Protein AF-A0A8S2G6L0-F1 (afdb_monomer_lite)

Sequence (140 aa):
TDLDVNHELISFEICKELGEYLCGLHSIELKQFGYMSEHKDIGVYSSWYQMFELDFNNLVLNQSTFLDKEQYEQTKQIYLSIKIYLIEFNRSVLVHGDIAGDNIRISSSTNGHLNGIIDYGDCLCGDGLYDLGRLLVFVK

InterPro domains:
  IPR002575 Aminoglycoside phosphotransferase [PF01636] (6-137)
  IPR011009 Protein kinase-like domain superfamily [SSF56112] (10-137)

Structure (mmCIF, N/CA/C/O backbone):
data_AF-A0A8S2G6L0-F1
#
_entry.id   AF-A0A8S2G6L0-F1
#
loop_
_atom_site.group_PDB
_atom_site.id
_atom_site.type_symbol
_atom_site.label_atom_id
_atom_site.label_alt_id
_atom_site.label_comp_id
_atom_site.label_asym_id
_atom_site.label_entity_id
_atom_site.label_seq_id
_atom_site.pdbx_PDB_ins_code
_atom_site.Cartn_x
_atom_site.Cartn_y
_atom_site.Cartn_z
_atom_site.occupancy
_atom_site.B_iso_or_equiv
_atom_site.auth_seq_id
_atom_site.auth_comp_id
_atom_site.auth_asym_id
_atom_site.auth_atom_id
_atom_site.pdbx_PDB_model_num
ATOM 1 N N . THR A 1 1 ? 20.827 -13.880 -17.339 1.00 48.00 1 THR A N 1
ATOM 2 C CA . THR A 1 1 ? 21.014 -13.721 -15.888 1.00 48.00 1 THR A CA 1
ATOM 3 C C . THR A 1 1 ? 20.336 -12.433 -15.524 1.00 48.00 1 THR A C 1
ATOM 5 O O . THR A 1 1 ? 20.811 -11.372 -15.924 1.00 48.00 1 THR A O 1
ATOM 8 N N . ASP A 1 2 ? 19.161 -12.544 -14.917 1.00 48.00 2 ASP A N 1
ATOM 9 C CA . ASP A 1 2 ? 18.444 -11.378 -14.414 1.00 48.00 2 ASP A CA 1
ATOM 10 C C . ASP A 1 2 ? 19.265 -10.800 -13.263 1.00 48.00 2 ASP A C 1
ATOM 12 O O . ASP A 1 2 ? 19.834 -11.549 -12.464 1.00 48.00 2 ASP A O 1
ATOM 16 N N . LEU A 1 3 ? 19.454 -9.484 -13.276 1.00 48.75 3 LEU A N 1
ATOM 17 C CA . LEU A 1 3 ? 20.185 -8.800 -12.222 1.00 48.75 3 LEU A CA 1
ATOM 18 C C . LEU A 1 3 ? 19.214 -8.632 -11.058 1.00 48.75 3 LEU A C 1
ATOM 20 O O . LEU A 1 3 ? 18.176 -7.992 -11.214 1.00 48.75 3 LEU A O 1
ATOM 24 N N . ASP A 1 4 ? 19.548 -9.224 -9.914 1.00 52.34 4 ASP A N 1
ATOM 25 C CA . ASP A 1 4 ? 18.936 -8.834 -8.648 1.00 52.34 4 ASP A CA 1
ATOM 26 C C . ASP A 1 4 ? 19.272 -7.360 -8.427 1.00 52.34 4 ASP A C 1
ATOM 28 O O . ASP A 1 4 ? 20.451 -6.989 -8.438 1.00 52.34 4 ASP A O 1
ATOM 32 N N . VAL A 1 5 ? 18.251 -6.521 -8.251 1.00 53.59 5 VAL A N 1
ATOM 33 C CA . VAL A 1 5 ? 18.390 -5.077 -8.014 1.00 53.59 5 VAL A CA 1
ATOM 34 C C . VAL A 1 5 ? 18.870 -4.856 -6.575 1.00 53.59 5 VAL A C 1
ATOM 36 O O . VAL A 1 5 ? 18.196 -4.267 -5.738 1.00 53.59 5 VAL A O 1
ATOM 39 N N . ASN A 1 6 ? 20.048 -5.380 -6.251 1.00 49.59 6 ASN A N 1
ATOM 40 C CA . ASN A 1 6 ? 20.727 -5.108 -4.999 1.00 49.59 6 ASN A CA 1
ATOM 41 C C . ASN A 1 6 ? 21.507 -3.797 -5.159 1.00 49.59 6 ASN A C 1
ATOM 43 O O . ASN A 1 6 ? 22.607 -3.770 -5.702 1.00 49.59 6 ASN A O 1
ATOM 47 N N . HIS A 1 7 ? 20.912 -2.713 -4.656 1.00 51.34 7 HIS A N 1
ATOM 48 C CA . HIS A 1 7 ? 21.540 -1.424 -4.329 1.00 51.34 7 HIS A CA 1
ATOM 49 C C . HIS A 1 7 ? 22.156 -0.568 -5.453 1.00 51.34 7 HIS A C 1
ATOM 51 O O . HIS A 1 7 ? 22.643 0.524 -5.154 1.00 51.34 7 HIS A O 1
ATOM 57 N N . GLU A 1 8 ? 22.114 -0.969 -6.725 1.00 56.22 8 GLU A N 1
ATOM 58 C CA . GLU A 1 8 ? 22.400 -0.029 -7.817 1.00 56.22 8 GLU A CA 1
ATOM 59 C C . GLU A 1 8 ? 21.231 0.948 -7.993 1.00 56.22 8 GLU A C 1
ATOM 61 O O . GLU A 1 8 ? 20.065 0.553 -7.985 1.00 56.22 8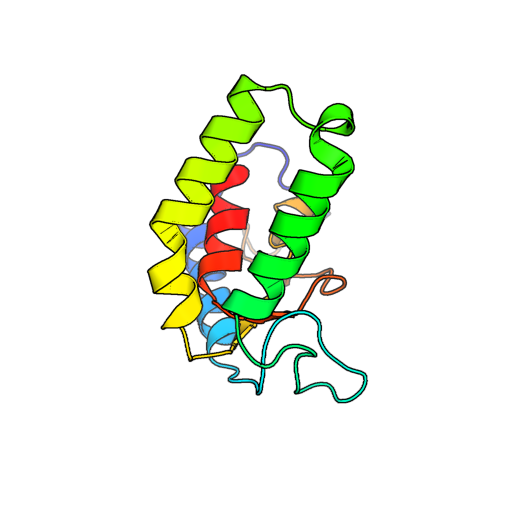 GLU A O 1
ATOM 66 N N . LEU A 1 9 ? 21.555 2.241 -8.118 1.00 61.44 9 LEU A N 1
ATOM 67 C CA . LEU A 1 9 ? 20.590 3.306 -8.386 1.00 61.44 9 LEU A CA 1
ATOM 68 C C . LEU A 1 9 ? 19.712 2.903 -9.575 1.00 61.44 9 LEU A C 1
ATOM 70 O O . LEU A 1 9 ? 20.196 2.821 -10.704 1.00 61.44 9 LEU A O 1
ATOM 74 N N . ILE A 1 10 ? 18.425 2.676 -9.308 1.00 73.19 10 ILE A N 1
ATOM 75 C CA . ILE A 1 10 ? 17.420 2.489 -10.351 1.00 73.19 10 ILE A CA 1
ATOM 76 C C . ILE A 1 10 ? 17.507 3.698 -11.288 1.00 73.19 10 ILE A C 1
ATOM 78 O O . ILE A 1 10 ? 17.446 4.848 -10.840 1.00 73.19 10 ILE A O 1
ATOM 82 N N . SER A 1 11 ? 17.701 3.445 -12.584 1.00 84.88 11 SER A N 1
ATOM 83 C CA . SER A 1 11 ? 17.802 4.521 -13.567 1.00 84.88 11 SER A CA 1
ATOM 84 C C . SER A 1 11 ? 16.485 5.295 -13.655 1.00 84.88 11 SER A C 1
ATOM 86 O O . SER A 1 11 ? 15.404 4.776 -13.365 1.00 84.88 11 SER A O 1
ATOM 88 N N . PHE A 1 12 ? 16.562 6.553 -14.088 1.00 86.94 12 PHE A N 1
ATOM 89 C CA . PHE A 1 12 ? 15.366 7.366 -14.303 1.00 86.94 12 PHE A CA 1
ATOM 90 C C . PHE A 1 12 ? 14.404 6.706 -15.306 1.00 86.94 12 PHE A C 1
ATOM 92 O O . PHE A 1 12 ? 13.187 6.763 -15.137 1.00 86.94 12 PHE A O 1
ATOM 99 N N . GLU A 1 13 ? 14.951 6.036 -16.319 1.00 90.19 13 GLU A N 1
ATOM 100 C CA . GLU A 1 13 ? 14.210 5.279 -17.321 1.00 90.19 13 GLU A CA 1
ATOM 101 C C . GLU A 1 13 ? 13.409 4.132 -16.692 1.00 90.19 13 GLU A C 1
ATOM 103 O O . GLU A 1 13 ? 12.218 4.013 -16.973 1.00 90.19 13 GLU A O 1
ATOM 108 N N . ILE A 1 14 ? 13.999 3.359 -15.772 1.00 89.69 14 ILE A N 1
ATOM 109 C CA . ILE A 1 14 ? 13.267 2.295 -15.068 1.00 89.69 14 ILE A CA 1
ATOM 110 C C . ILE A 1 14 ? 12.189 2.863 -14.154 1.00 89.69 14 ILE A C 1
ATOM 112 O O . ILE A 1 14 ? 11.078 2.337 -14.126 1.00 89.69 14 ILE A O 1
ATOM 116 N N . CYS A 1 15 ? 12.467 3.957 -13.441 1.00 90.81 15 CYS A N 1
ATOM 117 C CA . CYS A 1 15 ? 11.447 4.633 -12.638 1.00 90.81 15 CYS A CA 1
ATOM 118 C C . CYS A 1 15 ? 10.249 5.066 -13.495 1.00 90.81 15 CYS A C 1
ATOM 120 O O . CYS A 1 15 ? 9.102 4.965 -13.057 1.00 90.81 15 CYS A O 1
ATOM 122 N N . LYS A 1 16 ? 10.500 5.524 -14.727 1.00 93.69 16 LYS A N 1
ATOM 123 C CA . LYS A 1 16 ? 9.447 5.893 -15.673 1.00 93.69 16 LYS A CA 1
ATOM 124 C C . LYS A 1 16 ? 8.636 4.675 -16.121 1.00 93.69 16 LYS A C 1
ATOM 126 O O . LYS A 1 16 ? 7.411 4.732 -16.059 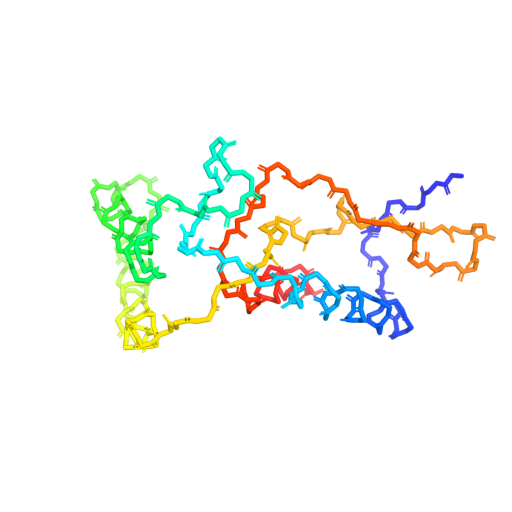1.00 93.69 16 LYS A O 1
ATOM 131 N N . GLU A 1 17 ? 9.291 3.588 -16.522 1.00 95.31 17 GLU A N 1
ATOM 132 C CA . GLU A 1 17 ? 8.620 2.344 -16.936 1.00 95.31 17 GLU A CA 1
ATOM 133 C C . GLU A 1 17 ? 7.782 1.741 -15.800 1.00 95.31 17 GLU A C 1
ATOM 135 O O . GLU A 1 17 ? 6.639 1.334 -16.008 1.00 95.31 17 GLU A O 1
ATOM 140 N N . LEU A 1 18 ? 8.309 1.756 -14.574 1.00 94.38 18 LEU A N 1
ATOM 141 C CA . LEU A 1 18 ? 7.585 1.325 -13.383 1.00 94.38 18 LEU A CA 1
ATOM 142 C C . LEU A 1 18 ? 6.365 2.213 -13.105 1.00 94.38 18 LEU A C 1
ATOM 144 O O . LEU A 1 18 ? 5.294 1.705 -12.781 1.00 94.38 18 LEU A O 1
ATOM 148 N N . GLY A 1 19 ? 6.498 3.531 -13.268 1.00 95.31 19 GLY A N 1
ATOM 149 C CA . GLY A 1 19 ? 5.379 4.463 -13.148 1.00 95.31 19 GLY A CA 1
ATOM 150 C C . GLY A 1 19 ? 4.290 4.217 -14.196 1.00 95.31 19 GLY A C 1
ATOM 151 O O . GLY A 1 19 ? 3.108 4.195 -13.860 1.00 95.31 19 GLY A O 1
ATOM 152 N N . GLU A 1 20 ? 4.668 3.984 -15.455 1.00 97.25 20 GLU A N 1
ATOM 153 C CA . GLU A 1 20 ? 3.735 3.630 -16.534 1.00 97.25 20 GLU A CA 1
ATOM 154 C C . GLU A 1 20 ? 3.009 2.312 -16.239 1.00 97.25 20 GLU A C 1
ATOM 156 O O . GLU A 1 20 ? 1.788 2.221 -16.401 1.00 97.25 20 GLU A O 1
ATOM 161 N N . TYR A 1 21 ? 3.739 1.318 -15.733 1.00 97.19 21 TYR A N 1
ATOM 162 C CA . TYR A 1 21 ? 3.171 0.055 -15.291 1.00 97.19 21 TYR A CA 1
ATOM 163 C C . TYR A 1 21 ? 2.163 0.246 -14.145 1.00 97.19 21 TYR A C 1
ATOM 165 O O . TYR A 1 21 ? 1.043 -0.259 -14.235 1.00 97.19 21 TYR A O 1
ATOM 173 N N . LEU A 1 22 ? 2.517 0.998 -13.094 1.00 97.25 22 LEU A N 1
ATOM 174 C CA . LEU A 1 22 ? 1.632 1.236 -11.948 1.00 97.25 22 LEU A CA 1
ATOM 175 C C . LEU A 1 22 ? 0.385 2.019 -12.357 1.00 97.25 22 LEU A C 1
ATOM 177 O O . LEU A 1 22 ? -0.711 1.672 -11.933 1.00 97.25 22 LEU A O 1
ATOM 181 N N . CYS A 1 23 ? 0.513 3.002 -13.252 1.00 97.88 23 CYS A N 1
ATOM 182 C CA . CYS A 1 23 ? -0.639 3.671 -13.859 1.00 97.88 23 CYS A CA 1
ATOM 183 C C . CYS A 1 23 ? -1.575 2.675 -14.562 1.00 97.88 23 CYS A C 1
ATOM 185 O O . CYS A 1 23 ? -2.794 2.789 -14.443 1.00 97.88 23 CYS A O 1
ATOM 187 N N . GLY A 1 24 ? -1.017 1.695 -15.280 1.00 98.19 24 GLY A N 1
ATOM 188 C CA . GLY A 1 24 ? -1.782 0.614 -15.898 1.00 98.19 24 GLY A CA 1
ATOM 189 C C . GLY A 1 24 ? -2.479 -0.270 -14.863 1.00 98.19 24 GLY A C 1
ATOM 190 O O . GLY A 1 24 ? -3.684 -0.499 -14.969 1.00 98.19 24 GLY A O 1
ATOM 191 N N . LEU A 1 25 ? -1.758 -0.710 -13.832 1.00 97.62 25 LEU A N 1
ATOM 192 C CA . LEU A 1 25 ? -2.298 -1.531 -12.747 1.00 97.62 25 LEU A CA 1
ATOM 193 C C . LEU A 1 25 ? -3.441 -0.811 -12.010 1.00 97.62 25 LEU A C 1
ATOM 195 O O . LEU A 1 25 ? -4.547 -1.337 -11.907 1.00 97.62 25 LEU A O 1
ATOM 199 N N . HIS A 1 26 ? -3.208 0.436 -11.598 1.00 98.25 26 HIS A N 1
ATOM 200 C CA . HIS A 1 26 ? -4.156 1.286 -10.867 1.00 98.25 26 HIS A CA 1
ATOM 201 C C . HIS A 1 26 ? -5.295 1.828 -11.747 1.00 98.25 26 HIS A C 1
ATOM 203 O O . HIS A 1 26 ? -6.180 2.531 -11.258 1.00 98.25 26 HIS A O 1
ATOM 209 N N . SER A 1 27 ? -5.299 1.528 -13.050 1.00 98.00 27 SER A N 1
ATOM 210 C CA . SER A 1 27 ? -6.451 1.791 -13.923 1.00 98.00 27 SER A CA 1
ATOM 211 C C . SER A 1 27 ? -7.533 0.710 -13.825 1.00 98.00 27 SER A C 1
ATOM 213 O O . SER A 1 27 ? -8.663 0.932 -14.261 1.00 98.00 27 SER A O 1
ATOM 215 N N . ILE A 1 28 ? -7.210 -0.447 -13.237 1.00 97.50 28 ILE A N 1
ATOM 216 C CA . ILE A 1 28 ? -8.146 -1.551 -13.026 1.00 97.50 28 ILE A CA 1
ATOM 217 C C . ILE A 1 28 ? -8.983 -1.234 -11.784 1.00 97.50 28 ILE A C 1
ATOM 219 O O . ILE A 1 28 ? -8.543 -1.447 -10.656 1.00 97.50 28 ILE A O 1
ATOM 223 N N . GLU A 1 29 ? -10.185 -0.697 -11.992 1.00 97.25 29 GLU A N 1
ATOM 224 C CA . GLU A 1 29 ? -11.115 -0.375 -10.906 1.00 97.25 29 GLU A CA 1
ATOM 225 C C . GLU A 1 29 ? -11.793 -1.634 -10.358 1.00 97.25 29 GLU A C 1
ATOM 227 O O . GLU A 1 29 ? -12.286 -2.478 -11.111 1.00 97.25 29 GLU A O 1
ATOM 232 N N . LEU A 1 30 ? -11.835 -1.741 -9.031 1.00 96.19 30 LEU A N 1
ATOM 233 C CA . LEU A 1 30 ? -12.388 -2.879 -8.301 1.00 96.19 30 LEU A CA 1
ATOM 234 C C . LEU A 1 30 ? -13.531 -2.429 -7.388 1.00 96.19 30 LEU A C 1
ATOM 236 O O . LEU A 1 30 ? -13.748 -1.239 -7.147 1.00 96.19 30 LEU A O 1
ATOM 240 N N . LYS A 1 31 ? -14.294 -3.392 -6.869 1.00 95.69 31 LYS A N 1
ATOM 241 C CA . LYS A 1 31 ? -15.336 -3.124 -5.872 1.00 95.69 31 LYS A CA 1
ATOM 242 C C . LYS A 1 31 ? -14.797 -3.397 -4.477 1.00 95.69 31 LYS A C 1
ATOM 244 O O . LYS A 1 31 ? -14.033 -4.340 -4.282 1.00 95.69 31 LYS A O 1
ATOM 249 N N . GLN A 1 32 ? -15.296 -2.642 -3.495 1.00 96.56 32 GLN A N 1
ATOM 250 C CA . GLN A 1 32 ? -14.930 -2.825 -2.084 1.00 96.56 32 GLN A CA 1
ATOM 251 C C . GLN A 1 32 ? -13.413 -2.665 -1.859 1.00 96.56 32 GLN A C 1
ATOM 253 O O . GLN A 1 32 ? -12.724 -2.091 -2.700 1.00 96.56 32 GLN A O 1
ATOM 258 N N . PHE A 1 33 ? -12.899 -3.063 -0.698 1.00 97.88 33 PHE A N 1
ATOM 259 C CA . PHE A 1 33 ? -11.551 -2.716 -0.244 1.00 97.88 33 PHE A CA 1
ATOM 260 C C . PHE A 1 33 ? -10.832 -3.872 0.465 1.00 97.88 33 PHE A C 1
ATOM 262 O O . PHE A 1 33 ? -11.457 -4.831 0.915 1.00 97.88 33 PHE A O 1
ATOM 269 N N . GLY A 1 34 ? -9.513 -3.735 0.589 1.00 96.38 34 GLY A N 1
ATOM 270 C CA . GLY A 1 34 ? -8.558 -4.675 1.171 1.00 96.38 34 GLY A CA 1
ATOM 271 C C . GLY A 1 34 ? -8.410 -5.970 0.387 1.00 96.38 34 GLY A C 1
ATOM 272 O O . GLY A 1 34 ? -8.538 -5.974 -0.834 1.00 96.38 34 GLY A O 1
ATOM 273 N N . TYR A 1 35 ? -8.079 -7.056 1.085 1.00 93.94 35 TYR A N 1
ATOM 274 C CA . TYR A 1 35 ? -7.741 -8.338 0.463 1.00 93.94 35 TYR A CA 1
ATOM 275 C C . TYR A 1 35 ? -8.829 -8.820 -0.499 1.00 93.94 35 TYR A C 1
ATOM 277 O O . TYR A 1 35 ? -10.024 -8.713 -0.201 1.00 93.94 35 TYR A O 1
ATOM 285 N N . MET A 1 36 ? -8.411 -9.357 -1.646 1.00 91.06 36 MET A N 1
ATOM 286 C CA . MET A 1 36 ? -9.338 -9.914 -2.626 1.00 91.06 36 MET A CA 1
ATOM 287 C C . MET A 1 36 ? -10.049 -11.150 -2.074 1.00 91.06 36 MET A C 1
ATOM 289 O O . MET A 1 36 ? -9.438 -12.038 -1.480 1.00 91.06 36 MET A O 1
ATOM 293 N N . SER A 1 37 ? -11.362 -11.203 -2.284 1.00 88.25 37 SER A N 1
ATOM 294 C CA . SER A 1 37 ? -12.170 -12.381 -1.981 1.00 88.25 37 SER A CA 1
ATOM 295 C C . SER A 1 37 ? -11.968 -13.489 -3.028 1.00 88.25 37 SER A C 1
ATOM 297 O O . SER A 1 37 ? -11.289 -13.307 -4.039 1.00 88.25 37 SER A O 1
ATOM 299 N N . GLU A 1 38 ? -12.613 -14.645 -2.834 1.00 82.69 38 GLU A N 1
ATOM 300 C CA . GLU A 1 38 ? -12.669 -15.702 -3.861 1.00 82.69 38 GLU A CA 1
ATOM 301 C C . GLU A 1 38 ? -13.268 -15.198 -5.192 1.00 82.69 38 GLU A C 1
ATOM 303 O O . GLU A 1 38 ? -12.968 -15.728 -6.268 1.00 82.69 38 GLU A O 1
ATOM 308 N N . HIS A 1 39 ? -14.081 -14.137 -5.132 1.00 78.44 39 HIS A N 1
ATOM 309 C CA . HIS A 1 39 ? -14.504 -13.362 -6.288 1.00 78.44 39 HIS A CA 1
ATOM 310 C C . HIS A 1 39 ? -13.422 -12.320 -6.607 1.00 78.44 39 HIS A C 1
ATOM 312 O O . HIS A 1 39 ? -13.281 -11.314 -5.913 1.00 78.44 39 HIS A O 1
ATOM 318 N N . LYS A 1 40 ? -12.649 -12.595 -7.666 1.00 75.94 40 LYS A N 1
ATOM 319 C CA . LYS A 1 40 ? -11.395 -11.921 -8.069 1.00 75.94 40 LYS A CA 1
ATOM 320 C C . LYS A 1 40 ? -11.495 -10.417 -8.407 1.00 75.94 40 LYS A C 1
ATOM 322 O O . LYS A 1 40 ? -10.561 -9.863 -8.974 1.00 75.94 40 LYS A O 1
ATOM 327 N N . ASP A 1 41 ? -12.614 -9.767 -8.110 1.00 86.12 41 ASP A N 1
ATOM 328 C CA . ASP A 1 41 ? -12.907 -8.358 -8.391 1.00 86.12 41 ASP A CA 1
ATOM 329 C C . ASP A 1 41 ? -13.519 -7.598 -7.194 1.00 86.12 41 ASP A C 1
ATOM 331 O O . ASP A 1 41 ? -13.911 -6.432 -7.323 1.00 86.12 41 ASP A O 1
ATOM 335 N N . ILE A 1 42 ? -13.631 -8.253 -6.032 1.00 93.00 42 ILE A N 1
ATOM 336 C CA . ILE A 1 42 ? -14.296 -7.717 -4.840 1.00 93.00 42 ILE A CA 1
ATOM 337 C C . ILE A 1 42 ? -13.379 -7.887 -3.624 1.00 93.00 42 ILE A C 1
ATOM 339 O O . ILE A 1 42 ? -13.002 -9.010 -3.276 1.00 93.00 42 ILE A O 1
ATOM 343 N N . GLY A 1 43 ? -13.040 -6.771 -2.977 1.00 95.25 43 GLY A N 1
ATOM 344 C CA . GLY A 1 43 ? -12.341 -6.761 -1.688 1.00 95.25 43 GLY A CA 1
ATOM 345 C C . GLY A 1 43 ? -13.272 -7.142 -0.535 1.00 95.25 43 GLY A C 1
ATOM 346 O O . GLY A 1 43 ? -14.481 -6.999 -0.648 1.00 95.25 43 GLY A O 1
ATOM 347 N N . VAL A 1 44 ? -12.745 -7.626 0.587 1.00 96.06 44 VAL A N 1
ATOM 348 C CA . 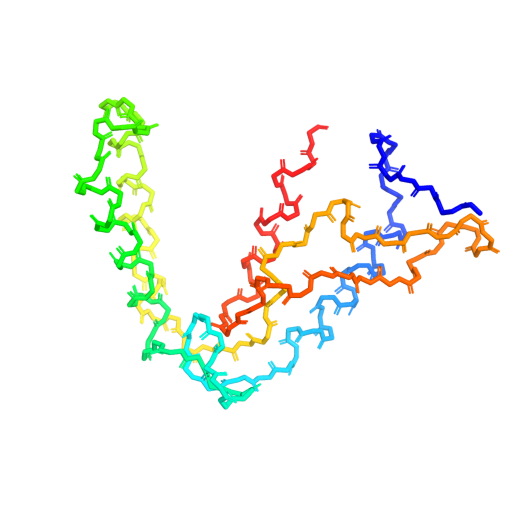VAL A 1 44 ? -13.577 -8.105 1.714 1.00 96.06 44 VAL A CA 1
ATOM 349 C C . VAL A 1 44 ? -14.161 -6.999 2.609 1.00 96.06 44 VAL A C 1
ATOM 351 O O . VAL A 1 44 ? -15.046 -7.274 3.422 1.00 96.06 44 VAL A O 1
ATOM 354 N N . TYR A 1 45 ? -13.692 -5.754 2.486 1.00 96.75 45 TYR A N 1
ATOM 355 C CA . TYR A 1 45 ? -14.105 -4.630 3.334 1.00 96.75 45 TYR A CA 1
ATOM 356 C C . TYR A 1 45 ? -14.963 -3.613 2.586 1.00 96.75 45 TYR A C 1
ATOM 358 O O . TYR A 1 45 ? -14.749 -3.309 1.418 1.00 96.75 45 TYR A O 1
ATOM 366 N N . SER A 1 46 ? -15.916 -3.005 3.286 1.00 96.62 46 SER A N 1
ATOM 367 C CA . SER A 1 46 ? -16.832 -2.024 2.694 1.00 96.62 46 SER A CA 1
ATOM 368 C C . SER A 1 46 ? -16.205 -0.646 2.456 1.00 96.62 46 SER A C 1
ATOM 370 O O . SER A 1 46 ? -16.693 0.104 1.613 1.00 96.62 46 SER A O 1
ATOM 372 N N . SER A 1 47 ? -15.121 -0.316 3.163 1.00 97.56 47 SER A N 1
ATOM 373 C CA . SER A 1 47 ? -14.374 0.935 3.011 1.00 97.56 47 SER A CA 1
ATOM 374 C C . SER A 1 47 ? -12.883 0.730 3.272 1.00 97.56 47 SER A C 1
ATOM 376 O O . SER A 1 47 ? -12.485 -0.211 3.964 1.00 97.56 47 SER A O 1
ATOM 378 N N . TRP A 1 48 ? -12.058 1.644 2.759 1.00 97.38 48 TRP A N 1
ATOM 379 C CA . TRP A 1 48 ? -10.621 1.665 3.042 1.00 97.38 48 TRP A CA 1
ATOM 380 C C . TRP A 1 48 ? -10.342 1.889 4.532 1.00 97.38 48 TRP A C 1
ATOM 382 O O . TRP A 1 48 ? -9.521 1.197 5.132 1.00 97.38 48 TRP A O 1
ATOM 392 N N . TYR A 1 49 ? -11.120 2.775 5.162 1.00 97.88 49 TYR A N 1
ATOM 393 C CA . TYR A 1 49 ? -11.114 2.973 6.608 1.00 97.88 49 TYR A CA 1
ATOM 394 C C . TYR A 1 49 ? -11.318 1.679 7.399 1.00 97.88 49 TYR A C 1
ATOM 396 O O . TYR A 1 49 ? -10.591 1.450 8.358 1.00 97.88 49 TYR A O 1
ATOM 404 N N . GLN A 1 50 ? -12.272 0.828 7.005 1.00 97.31 50 GLN A N 1
ATOM 405 C CA . GLN A 1 50 ? -12.582 -0.394 7.751 1.00 97.31 50 GLN A CA 1
ATOM 406 C C . GLN A 1 50 ? -11.373 -1.337 7.838 1.00 97.31 50 GLN A C 1
ATOM 408 O O . GLN A 1 50 ? -11.131 -1.915 8.897 1.00 97.31 50 GLN A O 1
ATOM 413 N N . MET A 1 51 ? -10.607 -1.470 6.751 1.00 95.44 51 MET A N 1
ATOM 414 C CA . MET A 1 51 ? -9.379 -2.268 6.738 1.00 95.44 51 MET A CA 1
ATOM 415 C C . MET A 1 51 ? -8.344 -1.699 7.720 1.00 95.44 51 MET A C 1
ATOM 417 O O . MET A 1 51 ? -7.891 -2.400 8.622 1.00 95.44 51 MET A O 1
ATOM 421 N N . PHE A 1 52 ? -8.019 -0.408 7.593 1.00 95.31 52 PHE A N 1
ATOM 422 C CA . PHE A 1 52 ? -7.008 0.241 8.436 1.00 95.31 52 PHE A CA 1
ATOM 423 C C . PHE A 1 52 ? -7.412 0.318 9.910 1.00 95.31 52 PHE A C 1
ATOM 425 O O . PHE A 1 52 ? -6.560 0.203 10.787 1.00 95.31 52 PHE A O 1
ATOM 432 N N . GLU A 1 53 ? -8.697 0.511 10.206 1.00 95.94 53 GLU A N 1
ATOM 433 C CA . GLU A 1 53 ? -9.207 0.519 11.576 1.00 95.94 53 GLU A CA 1
ATOM 434 C C . GLU A 1 53 ? -9.010 -0.845 12.244 1.00 95.94 53 GLU A C 1
ATOM 436 O O . GLU A 1 53 ? -8.615 -0.905 13.410 1.00 95.94 53 GLU A O 1
ATOM 441 N N . LEU A 1 54 ? -9.241 -1.939 11.513 1.00 94.50 54 LEU A N 1
ATOM 442 C CA . LEU A 1 54 ? -9.031 -3.291 12.021 1.00 94.50 54 LEU A CA 1
ATOM 443 C C . LEU A 1 54 ? -7.547 -3.555 12.305 1.00 94.50 54 LEU A C 1
ATOM 445 O O . LEU A 1 54 ? -7.210 -3.995 13.407 1.00 94.50 54 LEU A O 1
ATOM 449 N N . ASP A 1 55 ? -6.663 -3.215 11.368 1.00 91.19 55 ASP A N 1
ATOM 450 C CA . ASP A 1 55 ? -5.215 -3.383 11.537 1.00 91.19 55 ASP A CA 1
ATOM 451 C C . ASP A 1 55 ? -4.668 -2.519 12.682 1.00 91.19 55 ASP A C 1
ATOM 453 O O . ASP A 1 55 ? -3.903 -2.997 13.525 1.00 91.19 55 ASP A O 1
ATOM 457 N N . PHE A 1 56 ? -5.116 -1.265 12.786 1.00 91.94 56 PHE A N 1
ATOM 458 C CA . PHE A 1 56 ? -4.721 -0.377 13.875 1.00 91.94 56 PHE A CA 1
ATOM 459 C C . PHE A 1 56 ? -5.223 -0.880 15.235 1.00 91.94 56 PHE A C 1
ATOM 461 O O . PHE A 1 56 ? -4.475 -0.879 16.210 1.00 91.94 56 PHE A O 1
ATOM 468 N N . ASN A 1 57 ? -6.462 -1.368 15.326 1.00 91.62 57 ASN A N 1
ATOM 469 C CA . ASN A 1 57 ? -6.982 -1.943 16.569 1.00 91.62 57 ASN A CA 1
ATOM 470 C C . ASN A 1 57 ? -6.219 -3.212 16.972 1.00 91.62 57 ASN A C 1
ATOM 472 O O . ASN A 1 57 ? -5.932 -3.401 18.155 1.00 91.62 57 ASN A O 1
ATOM 476 N N . ASN A 1 58 ? -5.826 -4.049 16.010 1.00 88.62 58 ASN A N 1
ATOM 477 C CA . ASN A 1 58 ? -4.969 -5.204 16.272 1.00 88.62 58 ASN A CA 1
ATOM 478 C C . ASN A 1 58 ? -3.594 -4.781 16.803 1.00 88.62 58 ASN A C 1
ATOM 480 O O . ASN A 1 58 ? -3.079 -5.409 17.729 1.00 88.62 58 ASN A O 1
ATOM 484 N N . LEU A 1 59 ? -3.020 -3.694 16.282 1.00 85.94 59 LEU A N 1
ATOM 485 C CA . LEU A 1 59 ? -1.792 -3.111 16.821 1.00 85.94 59 LEU A CA 1
ATOM 486 C C . LEU A 1 59 ? -1.981 -2.629 18.269 1.00 85.94 59 LEU A C 1
ATOM 488 O O . LEU A 1 59 ? -1.137 -2.916 19.114 1.00 85.94 59 LEU A O 1
ATOM 492 N N . VAL A 1 60 ? -3.093 -1.950 18.579 1.00 83.31 60 VAL A N 1
ATOM 493 C CA . VAL A 1 60 ? -3.425 -1.488 19.943 1.00 83.31 60 VAL A CA 1
ATOM 494 C C . VAL A 1 60 ? -3.529 -2.666 20.914 1.00 83.31 60 VAL A C 1
ATOM 496 O O . VAL A 1 60 ? -2.973 -2.614 22.010 1.00 83.31 60 VAL A O 1
ATOM 499 N N . LEU A 1 61 ? -4.203 -3.746 20.514 1.00 80.88 61 LEU A N 1
ATOM 500 C CA . LEU A 1 61 ? -4.351 -4.950 21.338 1.00 80.88 61 LEU A CA 1
ATOM 501 C C . LEU A 1 61 ? -3.011 -5.647 21.610 1.00 80.88 61 LEU A C 1
ATOM 503 O O . LEU A 1 61 ? -2.847 -6.261 22.662 1.00 80.88 61 LEU A O 1
ATOM 507 N N . ASN A 1 62 ? -2.049 -5.520 20.694 1.00 81.38 62 ASN A N 1
ATOM 508 C CA . ASN A 1 62 ? -0.730 -6.149 20.778 1.00 81.38 62 ASN A CA 1
ATOM 509 C C . ASN A 1 62 ? 0.401 -5.156 21.090 1.00 81.38 62 ASN A C 1
ATOM 511 O O . ASN A 1 62 ? 1.568 -5.483 20.867 1.00 81.38 62 ASN A O 1
ATOM 515 N N . GLN A 1 63 ? 0.075 -3.965 21.609 1.00 74.31 63 GLN A N 1
ATOM 516 C CA . GLN A 1 63 ? 1.002 -2.835 21.747 1.00 74.31 63 GLN A CA 1
ATOM 517 C C . GLN A 1 63 ? 2.360 -3.242 22.335 1.00 74.31 63 GLN A C 1
ATOM 519 O O . GLN A 1 63 ? 3.396 -2.905 21.773 1.00 74.31 63 GLN A O 1
ATOM 524 N N . SER A 1 64 ? 2.362 -4.015 23.423 1.00 69.19 64 SER A N 1
ATOM 525 C CA . SER A 1 64 ? 3.575 -4.414 24.150 1.00 69.19 64 SER A CA 1
ATOM 526 C C . SER A 1 64 ? 4.498 -5.377 23.398 1.00 69.19 64 SER A C 1
ATOM 528 O O . SER A 1 64 ? 5.593 -5.655 23.885 1.00 69.19 64 SER A O 1
ATOM 530 N N . THR A 1 65 ? 4.071 -5.906 22.250 1.00 82.69 65 THR A N 1
ATOM 531 C CA . THR A 1 65 ? 4.817 -6.927 21.501 1.00 82.69 65 THR A CA 1
ATOM 532 C C . THR A 1 65 ? 5.702 -6.324 20.413 1.00 82.69 65 THR A C 1
ATOM 534 O O . THR A 1 65 ? 6.774 -6.859 20.145 1.00 82.69 65 THR A O 1
ATOM 537 N N . PHE A 1 66 ? 5.279 -5.216 19.796 1.00 83.31 66 PHE A N 1
ATOM 538 C CA . PHE A 1 66 ? 5.908 -4.708 18.568 1.00 83.31 66 PHE A CA 1
ATOM 539 C C . PHE A 1 66 ? 6.435 -3.281 18.671 1.00 83.31 66 PHE A C 1
ATOM 541 O O . PHE A 1 66 ? 7.391 -2.954 17.974 1.00 83.31 66 PHE A O 1
ATOM 548 N N . LEU A 1 67 ? 5.826 -2.442 19.513 1.00 89.19 67 LEU A N 1
ATOM 549 C CA . LEU A 1 67 ? 6.173 -1.029 19.633 1.00 89.19 67 LEU A CA 1
ATOM 550 C C . LEU A 1 67 ? 6.416 -0.669 21.093 1.00 89.19 67 LEU A C 1
ATOM 552 O O . LEU A 1 67 ? 5.681 -1.088 21.990 1.00 89.19 67 LEU A O 1
ATOM 556 N N . ASP A 1 68 ? 7.413 0.173 21.340 1.00 91.94 68 ASP A N 1
ATOM 557 C CA . ASP A 1 68 ? 7.483 0.857 22.623 1.00 91.94 68 ASP A CA 1
ATOM 558 C C . ASP A 1 68 ? 6.367 1.917 22.747 1.00 91.94 68 ASP A C 1
ATOM 560 O O . ASP A 1 68 ? 5.592 2.198 21.825 1.00 91.94 68 ASP A O 1
ATOM 564 N N . LYS A 1 69 ? 6.253 2.508 23.939 1.00 89.44 69 LYS A N 1
ATOM 565 C CA . LYS A 1 69 ? 5.214 3.501 24.225 1.00 89.44 69 LYS A CA 1
ATOM 566 C C . LYS A 1 69 ? 5.320 4.736 23.324 1.00 89.44 69 LYS A C 1
ATOM 568 O O . LYS A 1 69 ? 4.289 5.288 22.947 1.00 89.44 69 LYS A O 1
ATOM 573 N N . GLU A 1 70 ? 6.531 5.190 23.022 1.00 93.25 70 GLU A N 1
ATOM 574 C CA . GLU A 1 70 ? 6.753 6.386 22.211 1.00 93.25 70 GLU A CA 1
ATOM 575 C C . GLU A 1 70 ? 6.368 6.124 20.753 1.00 93.25 70 GLU A C 1
ATOM 577 O O . GLU A 1 70 ? 5.577 6.876 20.180 1.00 93.25 70 GLU A O 1
ATOM 582 N N . GLN A 1 71 ? 6.837 5.012 20.189 1.00 92.00 71 GLN A N 1
ATOM 583 C CA . GLN A 1 71 ? 6.508 4.569 18.835 1.00 92.00 71 GLN A CA 1
ATOM 584 C C . GLN A 1 71 ? 5.002 4.364 18.649 1.00 92.00 71 GLN A C 1
ATOM 586 O O . GLN A 1 71 ? 4.440 4.743 17.618 1.00 92.00 71 GLN A O 1
ATOM 591 N N . TYR A 1 72 ? 4.323 3.803 19.652 1.00 91.69 72 TYR A N 1
ATOM 592 C CA . TYR A 1 72 ? 2.870 3.661 19.631 1.00 91.69 72 TYR A CA 1
ATOM 593 C C . TYR A 1 72 ? 2.159 5.016 19.568 1.00 91.69 72 TYR A C 1
ATOM 595 O O . TYR A 1 72 ? 1.274 5.203 18.732 1.00 91.69 72 TYR A O 1
ATOM 603 N N . GLU A 1 73 ? 2.540 5.975 20.418 1.00 93.38 73 GLU A N 1
ATOM 604 C CA . GLU A 1 73 ? 1.910 7.298 20.402 1.00 93.38 73 GLU A CA 1
ATOM 605 C C . GLU A 1 73 ? 2.168 8.019 19.074 1.00 93.38 73 GLU A C 1
ATOM 607 O O . GLU A 1 73 ? 1.237 8.598 18.515 1.00 93.38 73 GLU A O 1
ATOM 612 N N . GLN A 1 74 ? 3.374 7.918 18.506 1.00 94.25 74 GLN A N 1
ATOM 613 C CA . GLN A 1 74 ? 3.681 8.459 17.175 1.00 94.25 74 GLN A CA 1
ATOM 614 C C . GLN A 1 74 ? 2.806 7.819 16.086 1.00 94.25 74 GLN A C 1
ATOM 616 O O . GLN A 1 74 ? 2.164 8.527 15.309 1.00 94.25 74 GLN A O 1
ATOM 621 N N . THR A 1 75 ? 2.709 6.487 16.074 1.00 92.00 75 THR A N 1
ATOM 622 C CA . THR A 1 75 ? 1.881 5.736 15.115 1.00 92.00 75 THR A CA 1
ATOM 623 C C . THR A 1 75 ? 0.408 6.118 15.236 1.00 92.00 75 THR A C 1
ATOM 625 O O . THR A 1 75 ? -0.271 6.341 14.234 1.00 92.00 75 THR A O 1
ATOM 628 N N . LYS A 1 76 ? -0.091 6.273 16.466 1.00 93.94 76 LYS A N 1
ATOM 629 C CA . LYS A 1 76 ? -1.454 6.728 16.741 1.00 93.94 76 LYS A CA 1
ATOM 630 C C . LYS A 1 76 ? -1.709 8.137 16.213 1.00 93.94 76 LYS A C 1
ATOM 632 O O . LYS A 1 76 ? -2.767 8.367 15.634 1.00 93.94 76 LYS A O 1
ATOM 637 N N . GLN A 1 77 ? -0.775 9.074 16.385 1.00 96.31 77 GLN A N 1
ATOM 638 C CA . GLN A 1 77 ? -0.934 10.425 15.833 1.00 96.31 77 GLN A CA 1
ATOM 639 C C . GLN A 1 77 ? -0.968 10.416 14.301 1.00 96.31 77 GLN A C 1
ATOM 641 O O . GLN A 1 77 ? -1.786 11.124 13.717 1.00 96.31 77 GLN A O 1
ATOM 646 N N . ILE A 1 78 ? -0.144 9.586 13.652 1.00 94.94 78 ILE A N 1
ATOM 647 C CA . ILE A 1 78 ? -0.173 9.410 12.191 1.00 94.94 78 ILE A CA 1
ATOM 648 C C . ILE A 1 78 ? -1.521 8.830 11.749 1.00 94.94 78 ILE A C 1
ATOM 650 O O . ILE A 1 78 ? -2.157 9.375 10.854 1.00 94.94 78 ILE A O 1
ATOM 654 N N . TYR A 1 79 ? -2.006 7.773 12.404 1.00 94.81 79 TYR A N 1
ATOM 655 C CA . TYR A 1 79 ? -3.313 7.190 12.093 1.00 94.81 79 TYR A CA 1
ATOM 656 C C . TYR A 1 79 ? -4.447 8.217 12.226 1.00 94.81 79 TYR A C 1
ATOM 658 O O . TYR A 1 79 ? -5.292 8.341 11.340 1.00 94.81 79 TYR A O 1
ATOM 666 N N . LEU A 1 80 ? -4.453 8.998 13.311 1.00 95.69 80 LEU A N 1
ATOM 667 C CA . LEU A 1 80 ? -5.459 10.036 13.528 1.00 95.69 80 LEU A CA 1
ATOM 668 C C . LEU A 1 80 ? -5.378 11.159 12.488 1.00 95.69 80 LEU A C 1
ATOM 670 O O . LEU A 1 80 ? -6.425 11.681 12.103 1.00 95.69 80 LEU A O 1
ATOM 674 N N . SER A 1 81 ? -4.180 11.516 12.016 1.00 97.25 81 SER A N 1
ATOM 675 C CA . SER A 1 81 ? -4.013 12.575 11.015 1.00 97.25 81 SER A CA 1
ATOM 676 C C . SER A 1 81 ? -4.512 12.161 9.628 1.00 97.25 81 SER A C 1
ATOM 678 O O . SER A 1 81 ? -5.062 12.998 8.915 1.00 97.25 81 SER A O 1
ATOM 680 N N . ILE A 1 82 ? -4.407 10.876 9.268 1.00 96.38 82 ILE A N 1
ATOM 681 C CA . ILE A 1 82 ? -4.914 10.344 7.991 1.00 96.38 82 ILE A CA 1
ATOM 682 C C . ILE A 1 82 ? -6.350 9.814 8.079 1.00 96.38 82 ILE A C 1
ATOM 684 O O . ILE A 1 82 ? -6.943 9.468 7.061 1.00 96.38 82 ILE A O 1
ATOM 688 N N . LYS A 1 83 ? -6.943 9.747 9.276 1.00 96.44 83 LYS A N 1
ATOM 689 C CA . LYS A 1 83 ? -8.253 9.117 9.494 1.00 96.44 83 LYS A CA 1
ATOM 690 C C . LYS A 1 83 ? -9.353 9.674 8.589 1.00 96.44 83 LYS A C 1
ATOM 692 O O . LYS A 1 83 ? -10.131 8.901 8.043 1.00 96.44 83 LYS A O 1
ATOM 697 N N . ILE A 1 84 ? -9.419 10.997 8.431 1.00 97.88 84 ILE A N 1
ATOM 698 C CA . ILE A 1 84 ? -10.433 11.643 7.580 1.00 97.88 84 ILE A CA 1
ATOM 699 C C . ILE A 1 84 ? -10.257 11.204 6.124 1.00 97.88 84 ILE A C 1
ATOM 701 O O . ILE A 1 84 ? -11.226 10.784 5.501 1.00 97.88 84 ILE A O 1
ATOM 705 N N . TYR A 1 85 ? -9.017 11.199 5.627 1.00 97.56 85 TYR A N 1
ATOM 706 C CA . TYR A 1 85 ? -8.699 10.713 4.287 1.00 97.56 85 TYR A CA 1
ATOM 707 C C . TYR A 1 85 ? -9.185 9.274 4.072 1.00 97.56 85 TYR A C 1
ATOM 709 O O . TYR A 1 85 ? -9.879 8.999 3.099 1.00 97.56 85 TYR A O 1
ATOM 717 N N . LEU A 1 86 ? -8.896 8.367 5.011 1.00 97.19 86 LEU A N 1
ATOM 718 C CA . LEU A 1 86 ? -9.309 6.962 4.915 1.00 97.19 86 LEU A CA 1
ATOM 719 C C . LEU A 1 86 ? -10.837 6.786 4.882 1.00 97.19 86 LEU A C 1
ATOM 721 O O . LEU A 1 86 ? -11.330 5.865 4.232 1.00 97.19 86 LEU A O 1
ATOM 725 N N . ILE A 1 87 ? -11.576 7.637 5.604 1.00 97.69 87 ILE A N 1
ATOM 726 C CA . ILE A 1 87 ? -13.048 7.627 5.647 1.00 97.69 87 ILE A CA 1
ATOM 727 C C . ILE A 1 87 ? -13.638 8.134 4.329 1.00 97.69 87 ILE A C 1
ATOM 729 O O . ILE A 1 87 ? -14.625 7.581 3.848 1.00 97.69 87 ILE A O 1
ATOM 733 N N . GLU A 1 88 ? -13.061 9.195 3.767 1.00 97.88 88 GLU A N 1
ATOM 734 C CA . GLU A 1 88 ? -13.567 9.851 2.558 1.00 97.88 88 GLU A CA 1
ATOM 735 C C . GLU A 1 88 ? -13.150 9.132 1.268 1.00 97.88 88 GLU A C 1
ATOM 737 O O . GLU A 1 88 ? -13.813 9.274 0.237 1.00 97.88 88 GLU A O 1
ATOM 742 N N . PHE A 1 89 ? -12.077 8.341 1.316 1.00 98.06 89 PHE A N 1
ATOM 743 C CA . PHE A 1 89 ? -11.570 7.606 0.167 1.00 98.06 89 PHE A CA 1
ATOM 744 C C . PHE A 1 89 ? -12.583 6.575 -0.349 1.00 98.06 89 PHE A C 1
ATOM 746 O O . PHE A 1 89 ? -13.033 5.687 0.378 1.00 98.06 89 PHE A O 1
ATOM 753 N N . ASN A 1 90 ? -12.924 6.671 -1.635 1.00 96.88 90 ASN A N 1
ATOM 754 C CA . ASN A 1 90 ? -14.010 5.896 -2.238 1.00 96.88 90 ASN A CA 1
ATOM 755 C C . ASN A 1 90 ? -13.679 5.293 -3.615 1.00 96.88 90 ASN A C 1
ATOM 757 O O . ASN A 1 90 ? -14.569 4.734 -4.256 1.00 96.88 90 ASN A O 1
ATOM 761 N N . ARG A 1 91 ? -12.422 5.373 -4.070 1.00 97.44 91 ARG A N 1
ATOM 762 C CA . ARG A 1 91 ? -11.988 4.846 -5.372 1.00 97.44 91 ARG A CA 1
ATOM 763 C C . ARG A 1 91 ? -11.053 3.655 -5.194 1.00 97.44 91 ARG A C 1
ATOM 765 O O . ARG A 1 91 ? -9.870 3.839 -4.957 1.00 97.44 91 ARG A O 1
ATOM 772 N N . SER A 1 92 ? -11.574 2.444 -5.341 1.00 97.69 92 SER A N 1
ATOM 773 C CA . SER A 1 92 ? -10.785 1.220 -5.195 1.00 97.69 92 SER A CA 1
ATOM 774 C C . SER A 1 92 ? -10.200 0.759 -6.529 1.00 97.69 92 SER A C 1
ATOM 776 O O . SER A 1 92 ? -10.914 0.660 -7.530 1.00 97.69 92 SER A O 1
ATOM 778 N N . VAL A 1 93 ? -8.902 0.477 -6.544 1.00 98.06 93 VAL A N 1
ATOM 779 C CA . VAL A 1 93 ? -8.160 -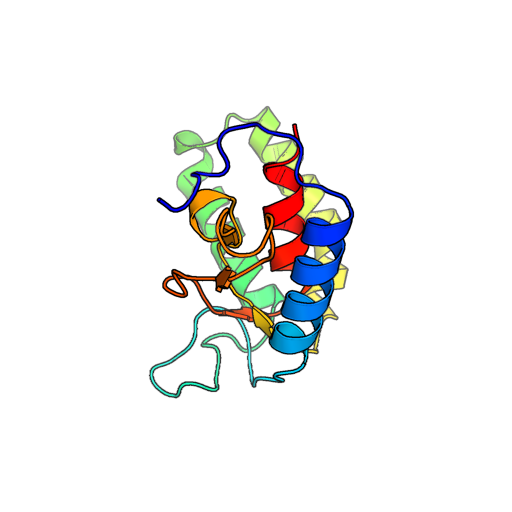0.027 -7.706 1.00 98.06 93 VAL A CA 1
ATOM 780 C C . VAL A 1 93 ? -7.381 -1.284 -7.328 1.00 98.06 93 VAL A C 1
ATOM 782 O O . VAL A 1 93 ? -7.217 -1.582 -6.144 1.00 98.06 93 VAL A O 1
ATOM 785 N N . LEU A 1 94 ? -6.896 -2.028 -8.320 1.00 97.75 94 LEU A N 1
ATOM 786 C CA . LEU A 1 94 ? -5.958 -3.120 -8.075 1.00 97.75 94 LEU A CA 1
ATOM 787 C C . LEU A 1 94 ? -4.617 -2.560 -7.593 1.00 97.75 94 LEU A C 1
ATOM 789 O O . LEU A 1 94 ? -4.001 -1.752 -8.281 1.00 97.75 94 LEU A O 1
ATOM 793 N N . VAL A 1 95 ? -4.164 -3.022 -6.435 1.00 97.94 95 VAL A N 1
ATOM 794 C CA . VAL A 1 95 ? -2.892 -2.661 -5.801 1.00 97.94 95 VAL A CA 1
ATOM 795 C C . VAL A 1 95 ? -2.023 -3.916 -5.737 1.00 97.94 95 VAL A C 1
ATOM 797 O O . VAL A 1 95 ? -2.529 -4.993 -5.407 1.00 97.94 95 VAL A O 1
ATOM 800 N N . HIS A 1 96 ? -0.731 -3.797 -6.053 1.00 97.38 96 HIS A N 1
ATOM 801 C CA . HIS A 1 96 ? 0.204 -4.926 -5.983 1.00 97.38 96 HIS A CA 1
ATOM 802 C C . HIS A 1 96 ? 0.417 -5.384 -4.536 1.00 97.38 96 HIS A C 1
ATOM 804 O O . HIS A 1 96 ? 0.439 -6.579 -4.265 1.00 97.38 96 HIS A O 1
ATOM 810 N N . GLY A 1 97 ? 0.547 -4.434 -3.607 1.00 95.38 97 GLY A N 1
ATOM 811 C CA . GLY A 1 97 ? 0.631 -4.683 -2.165 1.00 95.38 97 GLY A CA 1
ATOM 812 C C . GLY A 1 97 ? 2.059 -4.897 -1.667 1.00 95.38 97 GLY A C 1
ATOM 813 O O . GLY A 1 97 ? 2.398 -4.431 -0.578 1.00 95.38 97 GLY A O 1
ATOM 814 N N . ASP A 1 98 ? 2.914 -5.491 -2.501 1.00 94.44 98 ASP A N 1
ATOM 815 C CA . ASP A 1 98 ? 4.336 -5.696 -2.195 1.00 94.44 98 ASP A CA 1
ATOM 816 C C . ASP A 1 98 ? 5.267 -5.324 -3.359 1.00 94.44 98 ASP A C 1
ATOM 818 O O . ASP A 1 98 ? 6.033 -6.128 -3.885 1.00 94.44 98 ASP A O 1
ATOM 822 N N . ILE A 1 99 ? 5.149 -4.090 -3.853 1.00 92.25 99 ILE A N 1
ATOM 823 C CA . ILE A 1 99 ? 6.015 -3.605 -4.932 1.00 92.25 99 ILE A CA 1
ATOM 824 C C . ILE A 1 99 ? 7.420 -3.259 -4.393 1.00 92.25 99 ILE A C 1
ATOM 826 O O . ILE A 1 99 ? 7.746 -2.113 -4.079 1.00 92.25 99 ILE A O 1
ATOM 830 N N . ALA A 1 100 ? 8.253 -4.286 -4.252 1.00 89.50 100 ALA A N 1
ATOM 831 C CA . ALA A 1 100 ? 9.621 -4.211 -3.748 1.00 89.50 100 ALA A CA 1
ATOM 832 C C . ALA A 1 100 ? 10.650 -4.618 -4.821 1.00 89.50 100 ALA A C 1
ATOM 834 O O . ALA A 1 100 ? 10.304 -5.161 -5.872 1.00 89.50 100 ALA A O 1
ATOM 835 N N . GLY A 1 101 ? 11.932 -4.304 -4.595 1.00 87.75 101 GLY A N 1
ATOM 836 C CA . GLY A 1 101 ? 12.997 -4.517 -5.588 1.00 87.75 101 GLY A CA 1
ATOM 837 C C . GLY A 1 101 ? 13.173 -5.984 -5.999 1.00 87.75 101 GLY A C 1
ATOM 838 O O . GLY A 1 101 ? 13.438 -6.277 -7.162 1.00 87.75 101 GLY A O 1
ATOM 839 N N . ASP A 1 102 ? 12.939 -6.903 -5.070 1.00 89.69 102 ASP A N 1
ATOM 840 C CA . ASP A 1 102 ? 12.919 -8.352 -5.268 1.00 89.69 102 ASP A CA 1
ATOM 841 C C . ASP A 1 102 ? 11.688 -8.857 -6.030 1.00 89.69 102 ASP A C 1
ATOM 843 O O . ASP A 1 102 ? 11.722 -9.985 -6.519 1.00 89.69 102 ASP A O 1
ATOM 847 N N . ASN A 1 103 ? 10.670 -8.024 -6.250 1.00 93.25 103 ASN A N 1
ATOM 848 C CA . ASN A 1 103 ? 9.494 -8.322 -7.077 1.00 93.25 103 ASN A CA 1
ATOM 849 C C . ASN A 1 103 ? 9.535 -7.640 -8.455 1.00 93.25 103 ASN A C 1
ATOM 851 O O . ASN A 1 103 ? 8.710 -7.926 -9.326 1.00 93.25 103 ASN A O 1
ATOM 855 N N . ILE A 1 104 ? 10.544 -6.799 -8.705 1.00 92.31 104 ILE A N 1
ATOM 856 C CA . ILE A 1 104 ? 10.774 -6.113 -9.980 1.00 92.31 104 ILE A CA 1
ATOM 857 C C . ILE A 1 104 ? 11.823 -6.885 -10.791 1.00 92.31 104 ILE A C 1
ATOM 859 O O . ILE A 1 104 ? 12.872 -7.287 -10.285 1.00 92.31 104 ILE A O 1
ATOM 863 N N . ARG A 1 105 ? 11.553 -7.135 -12.075 1.00 92.69 105 ARG A N 1
ATOM 864 C CA . ARG A 1 105 ? 12.470 -7.852 -12.974 1.00 92.69 105 ARG A CA 1
ATOM 865 C C . ARG A 1 105 ? 12.996 -6.911 -14.039 1.00 92.69 105 ARG A C 1
ATOM 867 O O . ARG A 1 105 ? 12.246 -6.471 -14.904 1.00 92.69 105 ARG A O 1
ATOM 874 N N . ILE A 1 106 ? 14.298 -6.652 -13.994 1.00 91.00 106 ILE A N 1
ATOM 875 C CA . ILE A 1 106 ? 15.021 -5.846 -14.978 1.00 91.00 106 ILE A CA 1
ATOM 876 C C . ILE A 1 106 ? 15.959 -6.774 -15.743 1.00 91.00 106 ILE A C 1
ATOM 878 O O . ILE A 1 106 ? 16.710 -7.541 -15.133 1.00 91.00 106 ILE A O 1
ATOM 882 N N . SER A 1 107 ? 15.936 -6.725 -17.075 1.00 86.56 107 SER A N 1
ATOM 883 C CA . SER A 1 107 ? 16.800 -7.598 -17.870 1.00 86.56 107 SER A CA 1
ATOM 884 C C . SER A 1 107 ? 17.990 -6.867 -18.464 1.00 86.56 107 SER A C 1
ATOM 886 O O . SER A 1 107 ? 17.873 -5.901 -19.211 1.00 86.56 107 SER A O 1
ATOM 888 N N . SER A 1 108 ? 19.174 -7.420 -18.212 1.00 81.81 108 SER A N 1
ATOM 889 C CA . SER A 1 108 ? 20.412 -6.998 -18.871 1.00 81.81 108 SER A CA 1
ATOM 890 C C . SER A 1 108 ? 20.379 -7.235 -20.386 1.00 81.81 108 SER A C 1
ATOM 892 O O . SER A 1 108 ? 21.024 -6.509 -21.137 1.00 81.81 108 SER A O 1
ATOM 894 N N . SER A 1 109 ? 19.595 -8.215 -20.853 1.00 85.12 109 SER A N 1
ATOM 895 C CA . SER A 1 109 ? 19.436 -8.504 -22.285 1.00 85.12 109 SER A CA 1
ATOM 896 C C . SER A 1 109 ? 18.641 -7.434 -23.034 1.00 85.12 109 SER A C 1
ATOM 898 O O . SER A 1 109 ? 18.812 -7.272 -24.241 1.00 85.12 109 SER A O 1
ATOM 900 N N . THR A 1 110 ? 17.810 -6.680 -22.315 1.00 79.69 110 THR A N 1
ATOM 901 C CA . THR A 1 110 ? 17.024 -5.558 -22.826 1.00 79.69 110 THR A CA 1
ATOM 902 C C . THR A 1 110 ? 17.647 -4.234 -22.392 1.00 79.69 110 THR A C 1
ATOM 904 O O . THR A 1 110 ? 16.935 -3.294 -22.100 1.00 79.69 110 THR A O 1
ATOM 907 N N . ASN A 1 111 ? 18.979 -4.131 -22.310 1.00 81.75 111 ASN A N 1
ATOM 908 C CA . ASN A 1 111 ? 19.671 -2.898 -21.895 1.00 81.75 111 ASN A CA 1
ATOM 909 C C . ASN A 1 111 ? 19.178 -2.318 -20.553 1.00 81.75 111 ASN A C 1
ATOM 911 O O . ASN A 1 111 ? 19.241 -1.109 -20.341 1.00 81.75 111 ASN A O 1
ATOM 915 N N . GLY A 1 112 ? 18.701 -3.174 -19.649 1.00 83.75 112 GLY A N 1
ATOM 916 C CA . GLY A 1 112 ? 18.169 -2.747 -18.365 1.00 83.75 112 GLY A CA 1
ATOM 917 C C . GLY A 1 112 ? 16.749 -2.190 -18.435 1.00 83.75 112 GLY A C 1
ATOM 918 O O . GLY A 1 112 ? 16.473 -1.277 -17.673 1.00 83.75 112 GLY A O 1
ATOM 919 N N . HIS A 1 113 ? 15.872 -2.708 -19.307 1.00 90.06 113 HIS A N 1
ATOM 920 C CA . HIS A 1 113 ? 14.429 -2.409 -19.291 1.00 90.06 113 HIS A CA 1
ATOM 921 C C . HIS A 1 113 ? 13.668 -3.267 -18.265 1.00 90.06 113 HIS A C 1
ATOM 923 O O . HIS A 1 113 ? 14.091 -4.379 -17.914 1.00 90.06 113 HIS A O 1
ATOM 929 N N . LEU A 1 114 ? 12.514 -2.762 -17.822 1.00 92.19 114 LEU A N 1
ATOM 930 C CA . LEU A 1 114 ? 11.545 -3.483 -17.007 1.00 92.19 114 LEU A CA 1
ATOM 931 C C . LEU A 1 114 ? 10.952 -4.637 -17.826 1.00 92.19 114 LEU A C 1
ATOM 933 O O . LEU A 1 114 ? 10.209 -4.442 -18.786 1.00 92.19 114 LEU A O 1
ATOM 937 N N . ASN A 1 115 ? 11.259 -5.862 -17.419 1.00 93.31 115 ASN A N 1
ATOM 938 C CA . ASN A 1 115 ? 10.749 -7.077 -18.047 1.00 93.31 115 ASN A CA 1
ATOM 939 C C . ASN A 1 115 ? 9.457 -7.580 -17.399 1.00 93.31 115 ASN A C 1
ATOM 941 O O . ASN A 1 115 ? 8.689 -8.290 -18.048 1.00 93.31 115 ASN A O 1
ATOM 945 N N . GLY A 1 116 ? 9.220 -7.258 -16.128 1.00 93.06 116 GLY A N 1
ATOM 946 C CA . GLY A 1 116 ? 7.994 -7.657 -15.453 1.00 93.06 116 GLY A CA 1
ATOM 947 C C . GLY A 1 116 ? 7.995 -7.389 -13.959 1.00 93.06 116 GLY A C 1
ATOM 948 O O . GLY A 1 116 ? 9.014 -7.034 -13.367 1.00 93.06 116 GLY A O 1
ATOM 949 N N . ILE A 1 117 ? 6.820 -7.593 -13.373 1.00 95.44 117 ILE A N 1
ATOM 950 C CA . ILE A 1 117 ? 6.572 -7.532 -11.934 1.00 95.44 117 ILE A CA 1
ATOM 951 C C . ILE A 1 117 ? 5.913 -8.849 -11.540 1.00 95.44 117 ILE A C 1
ATOM 953 O O . ILE A 1 117 ? 5.064 -9.360 -12.280 1.00 95.44 117 ILE A O 1
ATOM 957 N N . ILE A 1 118 ? 6.364 -9.430 -10.436 1.00 96.38 118 ILE A N 1
ATOM 958 C CA . ILE A 1 118 ? 5.909 -10.732 -9.955 1.00 96.38 118 ILE A CA 1
ATOM 959 C C . ILE A 1 118 ? 5.474 -10.654 -8.492 1.00 96.38 118 ILE A C 1
ATOM 961 O O . ILE A 1 118 ? 5.652 -9.634 -7.849 1.00 96.38 118 ILE A O 1
ATOM 965 N N . ASP A 1 119 ? 4.965 -11.776 -7.988 1.00 95.19 119 ASP A N 1
ATOM 966 C CA . ASP A 1 119 ? 4.521 -11.950 -6.603 1.00 95.19 119 ASP A CA 1
ATOM 967 C C . ASP A 1 119 ? 3.340 -11.062 -6.189 1.00 95.19 119 ASP A C 1
ATOM 969 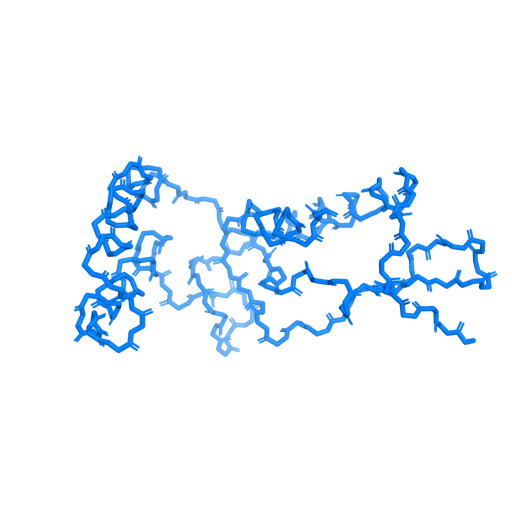O O . ASP A 1 119 ? 3.390 -10.229 -5.292 1.00 95.19 119 ASP A O 1
ATOM 973 N N . TYR A 1 120 ? 2.205 -11.322 -6.831 1.00 94.69 120 TYR A N 1
ATOM 974 C CA . TYR A 1 120 ? 0.919 -10.752 -6.445 1.00 94.69 120 TYR A CA 1
ATOM 975 C C . TYR A 1 120 ? 0.287 -11.508 -5.264 1.00 94.69 120 TYR A C 1
ATOM 977 O O . TYR A 1 120 ? -0.936 -11.579 -5.173 1.00 94.69 120 TYR A O 1
ATOM 985 N N . GLY A 1 121 ? 1.067 -12.138 -4.381 1.00 93.62 121 GLY A N 1
ATOM 986 C CA . GLY A 1 121 ? 0.522 -12.814 -3.199 1.00 93.62 121 GLY A CA 1
ATOM 987 C C . GLY A 1 121 ? -0.267 -11.866 -2.289 1.00 93.62 121 GLY A C 1
ATOM 988 O O . GLY A 1 121 ? -1.306 -12.253 -1.756 1.00 93.62 121 GLY A O 1
ATOM 989 N N . ASP A 1 122 ? 0.176 -10.608 -2.213 1.00 94.00 122 ASP A N 1
ATOM 990 C CA . ASP A 1 122 ? -0.361 -9.566 -1.327 1.00 94.00 122 ASP A CA 1
ATOM 991 C C . ASP A 1 122 ? -1.267 -8.548 -2.038 1.00 94.00 122 ASP A C 1
ATOM 993 O O . ASP A 1 122 ? -1.570 -7.475 -1.506 1.00 94.00 122 ASP A O 1
ATOM 997 N N . CYS A 1 123 ? -1.718 -8.868 -3.253 1.00 95.50 123 CYS A N 1
ATOM 998 C CA . CYS A 1 123 ? -2.549 -7.954 -4.023 1.00 95.50 123 CYS A CA 1
ATOM 999 C C . CYS A 1 123 ? -3.910 -7.693 -3.358 1.00 95.50 123 CYS A C 1
ATOM 1001 O O . CYS A 1 123 ? -4.541 -8.569 -2.755 1.00 95.50 123 CYS A O 1
ATOM 1003 N N . LEU A 1 124 ? -4.379 -6.451 -3.475 1.00 96.75 124 LEU A N 1
ATOM 1004 C CA . LEU A 1 124 ? -5.558 -5.970 -2.759 1.00 96.75 124 LEU A CA 1
ATOM 1005 C C . LEU A 1 124 ? -6.349 -4.940 -3.572 1.00 96.75 124 LEU A C 1
ATOM 1007 O O . LEU A 1 124 ? -5.858 -4.365 -4.541 1.00 96.75 124 LEU A O 1
ATOM 1011 N N . CYS A 1 125 ? -7.588 -4.704 -3.153 1.00 97.69 125 CYS A N 1
ATOM 1012 C CA . CYS A 1 125 ? -8.462 -3.652 -3.659 1.00 97.69 125 CYS A CA 1
ATOM 1013 C C . CYS A 1 125 ? -8.272 -2.404 -2.791 1.00 97.69 125 CYS A C 1
ATOM 1015 O O . CYS A 1 125 ? -8.603 -2.427 -1.604 1.00 97.69 125 CYS A O 1
ATOM 1017 N N . GLY A 1 126 ? -7.735 -1.311 -3.317 1.00 97.50 126 GLY A N 1
ATOM 1018 C CA . GLY A 1 126 ? -7.381 -0.201 -2.442 1.00 97.50 126 GLY A CA 1
ATOM 1019 C C . GLY A 1 126 ? -6.998 1.086 -3.130 1.00 97.50 126 GLY A C 1
ATOM 1020 O O . GLY A 1 126 ? -7.371 1.355 -4.267 1.00 97.50 126 GLY A O 1
ATOM 1021 N N . ASP A 1 127 ? -6.267 1.896 -2.380 1.00 98.06 127 ASP A N 1
ATOM 1022 C CA . ASP A 1 127 ? -5.674 3.130 -2.862 1.00 98.06 127 ASP A CA 1
ATOM 1023 C C . ASP A 1 127 ? -4.342 2.846 -3.563 1.00 98.06 127 ASP A C 1
ATOM 1025 O O . ASP A 1 127 ? -3.439 2.263 -2.963 1.00 98.06 127 ASP A O 1
ATOM 1029 N N . GLY A 1 128 ? -4.187 3.304 -4.808 1.00 97.62 128 GLY A N 1
ATOM 1030 C CA . GLY A 1 128 ? -2.931 3.185 -5.554 1.00 97.62 128 GLY A CA 1
ATOM 1031 C C . GLY A 1 128 ? -1.737 3.852 -4.855 1.00 97.62 128 GLY A C 1
ATOM 1032 O O . GLY A 1 128 ? -0.594 3.434 -5.054 1.00 97.62 128 GLY A O 1
ATOM 1033 N N . LEU A 1 129 ? -1.972 4.827 -3.962 1.00 96.38 129 LEU A N 1
ATOM 1034 C CA . LEU A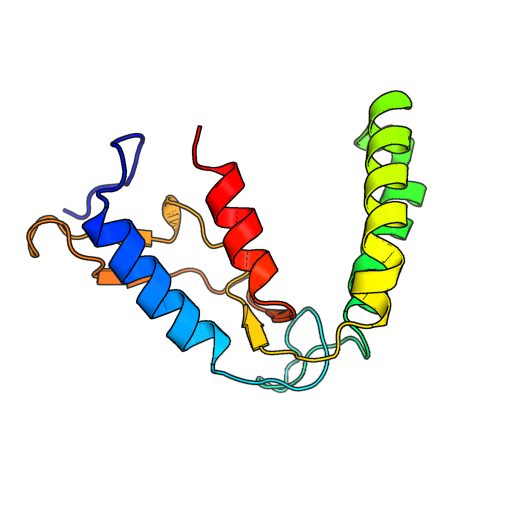 1 129 ? -0.912 5.402 -3.121 1.00 96.38 129 LEU A CA 1
ATOM 1035 C C . LEU A 1 129 ? -0.237 4.364 -2.213 1.00 96.38 129 LEU A C 1
ATOM 1037 O O . LEU A 1 129 ? 0.896 4.588 -1.789 1.00 96.38 129 LEU A O 1
ATOM 1041 N N . TYR A 1 130 ? -0.890 3.233 -1.932 1.00 96.06 130 TYR A N 1
ATOM 1042 C CA . TYR A 1 130 ? -0.311 2.150 -1.142 1.00 96.06 130 TYR A CA 1
ATOM 1043 C C . TYR A 1 130 ? 0.968 1.593 -1.792 1.00 96.06 130 TYR A C 1
ATOM 1045 O O . TYR A 1 130 ? 1.994 1.473 -1.122 1.00 96.06 130 TYR A O 1
ATOM 1053 N N . ASP A 1 131 ? 0.950 1.349 -3.106 1.00 96.56 131 ASP A N 1
ATOM 1054 C CA . ASP A 1 131 ? 2.124 0.874 -3.855 1.00 96.56 131 ASP A CA 1
ATOM 1055 C C . ASP A 1 131 ? 3.237 1.934 -3.901 1.00 96.56 131 ASP A C 1
ATOM 1057 O O . ASP A 1 131 ? 4.420 1.618 -3.764 1.00 96.56 131 ASP A O 1
ATOM 1061 N N . LEU A 1 132 ? 2.879 3.218 -4.021 1.00 93.56 132 LEU A N 1
ATOM 1062 C CA . LEU A 1 132 ? 3.867 4.303 -3.974 1.00 93.56 132 LEU A CA 1
ATOM 1063 C C . LEU A 1 132 ? 4.540 4.395 -2.602 1.00 93.56 132 LEU A C 1
ATOM 1065 O O . LEU A 1 132 ? 5.755 4.571 -2.519 1.00 93.56 132 LEU A O 1
ATOM 1069 N N . GLY A 1 133 ? 3.765 4.243 -1.526 1.00 91.69 133 GLY A N 1
ATOM 1070 C CA . GLY A 1 133 ? 4.293 4.182 -0.167 1.00 91.69 133 GLY A CA 1
ATOM 1071 C C . GLY A 1 133 ? 5.295 3.042 0.005 1.00 91.69 133 GLY A C 1
ATOM 1072 O O . GLY A 1 133 ? 6.351 3.254 0.598 1.00 91.69 133 GLY A O 1
ATOM 1073 N N . ARG A 1 134 ? 5.012 1.865 -0.571 1.00 89.19 134 ARG A N 1
ATOM 1074 C CA . ARG A 1 134 ? 5.931 0.715 -0.564 1.00 89.19 134 ARG A CA 1
ATOM 1075 C C . ARG A 1 134 ? 7.241 1.025 -1.277 1.00 89.19 134 ARG A C 1
ATOM 1077 O O . ARG A 1 134 ? 8.295 0.840 -0.675 1.00 89.19 134 ARG A O 1
ATOM 1084 N N . LEU A 1 135 ? 7.192 1.580 -2.488 1.00 87.31 135 LEU A N 1
ATOM 1085 C CA . LEU A 1 135 ? 8.401 1.940 -3.239 1.00 87.31 135 LEU A CA 1
ATOM 1086 C C . LEU A 1 135 ? 9.298 2.930 -2.488 1.00 87.31 135 LEU A C 1
ATOM 1088 O O . LEU A 1 135 ? 10.517 2.762 -2.456 1.00 87.31 135 LEU A O 1
ATOM 1092 N N . LEU A 1 136 ? 8.708 3.946 -1.853 1.00 84.44 136 LEU A N 1
ATOM 1093 C CA . LEU A 1 136 ? 9.462 4.992 -1.156 1.00 84.44 136 LEU A CA 1
ATOM 1094 C C . LEU A 1 136 ? 10.223 4.482 0.075 1.00 84.44 136 LEU A C 1
ATOM 1096 O O . LEU A 1 136 ? 11.221 5.086 0.456 1.00 84.44 136 LEU A O 1
ATOM 1100 N N . VAL A 1 137 ? 9.799 3.374 0.688 1.00 76.62 137 VAL A N 1
ATOM 1101 C CA . VAL A 1 137 ? 10.500 2.780 1.842 1.00 76.62 137 VAL A CA 1
ATOM 1102 C C . VAL A 1 137 ? 11.842 2.153 1.438 1.00 76.62 137 VAL A C 1
ATOM 1104 O O . VAL A 1 137 ? 12.761 2.087 2.260 1.00 76.62 137 VAL A O 1
ATOM 1107 N N . PHE A 1 138 ? 11.979 1.722 0.182 1.00 64.62 138 PHE A N 1
ATOM 1108 C CA . PHE A 1 138 ? 13.174 1.037 -0.318 1.00 64.62 138 PHE A CA 1
ATOM 1109 C C . PHE A 1 138 ? 14.219 1.972 -0.936 1.00 64.62 138 PHE A C 1
ATOM 1111 O O . PHE A 1 138 ? 15.370 1.571 -1.100 1.00 64.62 138 PHE A O 1
ATOM 1118 N N . VAL A 1 139 ? 13.860 3.223 -1.230 1.00 55.91 139 VAL A N 1
ATOM 1119 C CA . VAL A 1 139 ? 14.810 4.241 -1.690 1.00 55.91 139 VAL A CA 1
ATOM 1120 C C . VAL A 1 139 ? 15.499 4.852 -0.463 1.00 55.91 139 VAL A C 1
ATOM 1122 O O . VAL A 1 139 ? 14.982 5.787 0.148 1.00 55.91 139 VAL A O 1
ATOM 1125 N N . LYS A 1 140 ? 16.647 4.290 -0.068 1.00 47.12 140 LYS A N 1
ATOM 1126 C CA . LYS A 1 140 ? 17.543 4.834 0.969 1.00 47.12 140 LYS A CA 1
ATOM 1127 C C . LYS A 1 140 ? 18.850 5.334 0.378 1.00 47.12 140 LYS A C 1
ATOM 1129 O O . LYS A 1 140 ? 19.391 4.634 -0.504 1.00 47.12 140 LYS A O 1
#

Organism: NCBI:txid1234261

Secondary structure (DSSP, 8-state):
-PBP--SS---HHHHHHHHHHHHHHTTSB-BSEEEE-SSTTBEEESSHHHHHHHHHHHHHHTHHHH--HHHHHHHHHHHHHHHHHHHH----EEE-S---GGGEEEEGGGTTEEEEE--GGG-EEE-THHHHHHHHHH--

Foldseek 3Di:
DWDQPDPDPDDPQQVVLVVVVLVVQQVAFAAAWFDADVPRRYFPHNFQLVVVVVVLVVCVVCVVPPHDPVRNVVVVVVCVVCNVVRVPDDTWTKELQQLDSNQWTFDVVVVGYTPDGDDSVRIMTHDSVNNVVNHVVRPD

Radius of gyration: 17.19 Å; chains: 1; bounding box: 39×28×47 Å

pLDDT: mean 88.95, std 12.54, range [47.12, 98.25]